Protein AF-A0A8I1U5X0-F1 (afdb_monomer_lite)

Sequence (113 aa):
MIRTLLLAGGLAAVVTSTAIAGGDLPKRADKALYCGHVYLEAARAISAGGDPAAARVIRAYGKEWLSYSYGLAVGYSRREVNALKPAYEKQAKADVAAKRYRYKDCGSKSNLN

Radius of gyration: 19.11 Å; chains: 1; bounding box: 52×51×38 Å

Secondary structure (DSSP, 8-state):
---------------------PPPPPHHHHHHHHHHHHHHHHHHHHHHTT-HHHHHHHHHHHHHHHHHHHHH-TT--HHHHHHHHHHHHHHHHHHHHTT---HHHHS-GGG--

Foldseek 3Di:
DDDDDDDDDDDDDPPPPPPPPDDPFDLLLNLLLLLLLLLLLVLVVVVVVPCNPVSVVSNVLSVVSNVVSVVRRPPDDPVSSVVCNVVSNVVSNVCNVVVNPPCCRNVDSVNSD

pLDDT: mean 76.47, std 19.6, range [37.12, 94.69]

Structure (mmCIF, N/CA/C/O backbone):
data_AF-A0A8I1U5X0-F1
#
_entry.id   AF-A0A8I1U5X0-F1
#
loop_
_atom_site.group_PDB
_atom_site.id
_atom_site.type_symbol
_atom_site.label_atom_id
_atom_site.label_alt_id
_atom_site.label_comp_id
_atom_site.label_asym_id
_atom_site.label_entity_id
_atom_site.label_seq_id
_atom_site.pdbx_PDB_ins_code
_atom_site.Cartn_x
_atom_site.Cartn_y
_atom_site.Cartn_z
_atom_site.occupancy
_atom_site.B_iso_or_equiv
_atom_site.auth_seq_id
_atom_site.auth_comp_id
_atom_site.auth_asym_id
_atom_site.auth_atom_id
_atom_site.pdbx_PDB_model_num
ATOM 1 N N . MET A 1 1 ? -36.942 -43.288 -14.142 1.00 37.28 1 MET A N 1
ATOM 2 C CA . MET A 1 1 ? -36.825 -42.867 -15.555 1.00 37.28 1 MET A CA 1
ATOM 3 C C . MET A 1 1 ? -35.777 -41.767 -15.632 1.00 37.28 1 MET A C 1
ATOM 5 O O . MET A 1 1 ? -35.977 -40.713 -15.048 1.00 37.28 1 MET A O 1
ATOM 9 N N . ILE A 1 2 ? -34.634 -42.059 -16.254 1.00 48.66 2 ILE A N 1
ATOM 10 C CA . ILE A 1 2 ? -33.505 -41.140 -16.466 1.00 48.66 2 ILE A CA 1
ATOM 11 C C . ILE A 1 2 ? -33.789 -40.329 -17.733 1.00 48.66 2 ILE A C 1
ATOM 13 O O . ILE A 1 2 ? -34.129 -40.929 -18.751 1.00 48.66 2 ILE A O 1
ATOM 17 N N . ARG A 1 3 ? -33.634 -38.998 -17.696 1.00 43.41 3 ARG A N 1
ATOM 18 C CA . ARG A 1 3 ? -33.640 -38.158 -18.904 1.00 43.41 3 ARG A CA 1
ATOM 19 C C . ARG A 1 3 ? -32.707 -36.943 -18.769 1.00 43.41 3 ARG A C 1
ATOM 21 O O . ARG A 1 3 ? -33.036 -35.962 -18.120 1.00 43.41 3 ARG A O 1
ATOM 28 N N . THR A 1 4 ? -31.567 -37.083 -19.453 1.00 43.06 4 THR A N 1
ATOM 29 C CA . THR A 1 4 ? -30.856 -36.083 -20.279 1.00 43.06 4 THR A CA 1
ATOM 30 C C . THR A 1 4 ? -30.293 -34.801 -19.649 1.00 43.06 4 THR A C 1
ATOM 32 O O . THR A 1 4 ? -30.993 -33.820 -19.427 1.00 43.06 4 THR A O 1
ATOM 35 N N . LEU A 1 5 ? -28.957 -34.805 -19.538 1.00 55.31 5 LEU A N 1
ATOM 36 C CA . LEU A 1 5 ? -28.061 -33.663 -19.751 1.00 55.31 5 LEU A CA 1
ATOM 37 C C . LEU A 1 5 ? -28.412 -32.874 -21.027 1.00 55.31 5 LEU A C 1
ATOM 39 O O . LEU A 1 5 ? -28.660 -33.502 -22.055 1.00 55.31 5 LEU A O 1
ATOM 43 N N . LEU A 1 6 ? -28.252 -31.545 -21.000 1.00 43.00 6 LEU A N 1
ATOM 44 C CA . LEU A 1 6 ? -27.351 -30.832 -21.921 1.00 43.00 6 LEU A CA 1
ATOM 45 C C . LEU A 1 6 ? -27.193 -29.350 -21.559 1.00 43.00 6 LEU A C 1
ATOM 47 O O . LEU A 1 6 ? -28.134 -28.653 -21.196 1.00 43.00 6 LEU A O 1
ATOM 51 N N . LEU A 1 7 ? -25.937 -28.927 -21.666 1.00 46.78 7 LEU A N 1
ATOM 52 C CA . LEU A 1 7 ? -25.404 -27.592 -21.473 1.00 46.78 7 LEU A CA 1
ATOM 53 C C . LEU A 1 7 ? -26.039 -26.570 -22.429 1.00 46.78 7 LEU A C 1
ATOM 55 O O . LEU A 1 7 ? -26.071 -26.784 -23.637 1.00 46.78 7 LEU A O 1
ATOM 59 N N . ALA A 1 8 ? -26.366 -25.398 -21.895 1.00 49.53 8 ALA A N 1
ATOM 60 C CA . ALA A 1 8 ? -26.322 -24.127 -22.611 1.00 49.53 8 ALA A CA 1
ATOM 61 C C . ALA A 1 8 ? -25.773 -23.110 -21.594 1.00 49.53 8 ALA A C 1
ATOM 63 O O . ALA A 1 8 ? -26.372 -22.884 -20.552 1.00 49.53 8 ALA A O 1
ATOM 64 N N . GLY A 1 9 ? -24.552 -22.598 -21.724 1.00 46.06 9 GLY A N 1
ATOM 65 C CA . GLY A 1 9 ? -24.054 -21.957 -22.937 1.00 46.06 9 GLY A CA 1
ATOM 66 C C . GLY A 1 9 ? -24.405 -20.471 -22.884 1.00 46.06 9 GLY A C 1
ATOM 67 O O . GLY A 1 9 ? -25.119 -19.977 -23.742 1.00 46.06 9 GLY A O 1
ATOM 68 N N . GLY A 1 10 ? -23.950 -19.785 -21.832 1.00 37.66 10 GLY A N 1
ATOM 69 C CA . GLY A 1 10 ? -24.132 -18.348 -21.620 1.00 37.66 10 GLY A CA 1
ATOM 70 C C . GLY A 1 10 ? -22.817 -17.693 -21.209 1.00 37.66 10 GLY A C 1
ATOM 71 O O . GLY A 1 10 ? -22.736 -17.053 -20.168 1.00 37.66 10 GLY A O 1
ATOM 72 N N . LEU A 1 11 ? -21.759 -17.929 -21.991 1.00 49.44 11 LEU A N 1
ATOM 73 C CA . LEU A 1 11 ? -20.503 -17.185 -21.910 1.00 49.44 11 LEU A CA 1
ATOM 74 C C . LEU A 1 11 ? -20.695 -15.848 -22.646 1.00 49.44 11 LEU A C 1
ATOM 76 O O . LEU A 1 11 ? -20.562 -15.778 -23.863 1.00 49.44 11 LEU A O 1
ATOM 80 N N . ALA A 1 12 ? -21.031 -14.792 -21.912 1.00 40.22 12 ALA A N 1
ATOM 81 C CA . ALA A 1 12 ? -20.973 -13.403 -22.368 1.00 40.22 12 ALA A CA 1
ATOM 82 C C . ALA A 1 12 ? -20.946 -12.519 -21.109 1.00 40.22 12 ALA A C 1
ATOM 84 O O . ALA A 1 12 ? -21.822 -12.637 -20.267 1.00 40.22 12 ALA A O 1
ATOM 85 N N . ALA A 1 13 ? -19.985 -11.652 -20.831 1.00 38.53 13 ALA A N 1
ATOM 86 C CA . ALA A 1 13 ? -18.858 -11.160 -21.587 1.00 38.53 13 ALA A CA 1
ATOM 87 C C . ALA A 1 13 ? -17.711 -10.967 -20.588 1.00 38.53 13 ALA A C 1
ATOM 89 O O . ALA A 1 13 ? -17.842 -10.223 -19.613 1.00 38.53 13 ALA A O 1
ATOM 90 N N . VAL A 1 14 ? -16.581 -11.639 -20.812 1.00 41.94 14 VAL A N 1
ATOM 91 C CA . VAL A 1 14 ? -15.337 -11.230 -20.161 1.00 41.94 14 VAL A CA 1
ATOM 92 C C . VAL A 1 14 ? -14.963 -9.930 -20.847 1.00 41.94 14 VAL A C 1
ATOM 94 O O . VAL A 1 14 ? -14.505 -9.937 -21.987 1.00 41.94 14 VAL A O 1
ATOM 97 N N . VAL A 1 15 ? -15.258 -8.817 -20.173 1.00 44.03 15 VAL A N 1
ATOM 98 C CA . VAL A 1 15 ? -14.726 -7.500 -20.509 1.00 44.03 15 VAL A CA 1
ATOM 99 C C . VAL A 1 15 ? -13.256 -7.712 -20.813 1.00 44.03 15 VAL A C 1
ATOM 101 O O . VAL A 1 15 ? -12.516 -8.207 -19.965 1.00 44.03 15 VAL A O 1
ATOM 104 N N . THR A 1 16 ? -12.894 -7.427 -22.058 1.00 37.12 16 THR A N 1
ATOM 105 C CA . THR A 1 16 ? -11.543 -7.441 -22.595 1.00 37.12 16 THR A CA 1
ATOM 106 C C . THR A 1 16 ? -10.619 -6.756 -21.602 1.00 37.12 16 THR A C 1
ATOM 108 O O . THR A 1 16 ? -10.522 -5.529 -21.573 1.0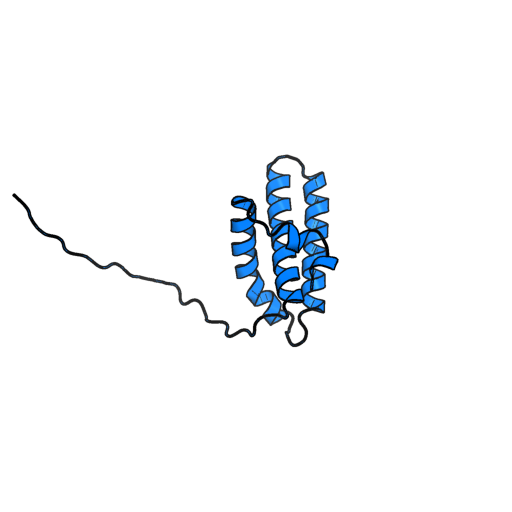0 37.12 16 THR A O 1
ATOM 111 N N . SER A 1 17 ? -9.976 -7.556 -20.752 1.00 37.75 17 SER A N 1
ATOM 112 C CA . SER A 1 17 ? -8.848 -7.133 -19.944 1.00 37.75 17 SER A CA 1
ATOM 113 C C . SER A 1 17 ? -7.801 -6.722 -20.953 1.00 37.75 17 SER A C 1
ATOM 115 O O . SER A 1 17 ? -7.180 -7.577 -21.581 1.00 37.75 17 SER A O 1
ATOM 117 N N . THR A 1 18 ? -7.680 -5.418 -21.184 1.00 41.16 18 THR A N 1
ATOM 118 C CA . THR A 1 18 ? -6.562 -4.837 -21.909 1.00 41.16 18 THR A CA 1
ATOM 119 C C . THR A 1 18 ? -5.311 -5.453 -21.314 1.00 41.16 18 THR A C 1
ATOM 121 O O . THR A 1 18 ? -4.968 -5.170 -20.164 1.00 41.16 18 THR A O 1
ATOM 124 N N . ALA A 1 19 ? -4.701 -6.366 -22.067 1.00 39.94 19 ALA A N 1
ATOM 125 C CA . ALA A 1 19 ? -3.397 -6.900 -21.771 1.00 39.94 19 ALA A CA 1
ATOM 126 C C . ALA A 1 19 ? -2.450 -5.709 -21.865 1.00 39.94 19 ALA A C 1
ATOM 128 O O . ALA A 1 19 ? -1.964 -5.351 -22.936 1.00 39.94 19 AL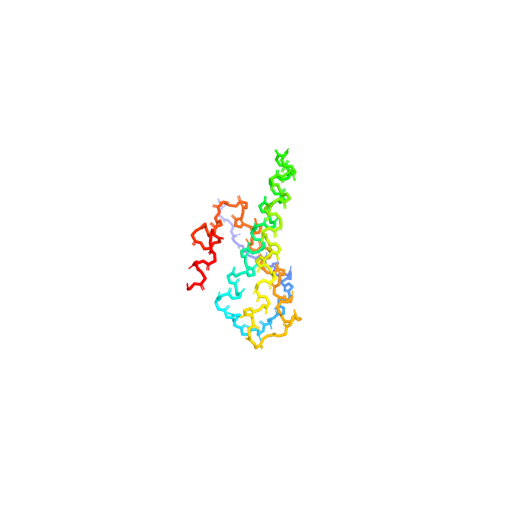A A O 1
ATOM 129 N N . ILE A 1 20 ? -2.260 -5.031 -20.736 1.00 46.19 20 ILE A N 1
ATOM 130 C CA . ILE A 1 20 ? -1.098 -4.190 -20.551 1.00 46.19 20 ILE A CA 1
ATOM 131 C C . ILE A 1 20 ? 0.037 -5.202 -20.505 1.00 46.19 20 ILE A C 1
ATOM 133 O O . ILE A 1 20 ? 0.284 -5.831 -19.479 1.00 46.19 20 ILE A O 1
ATOM 137 N N . ALA A 1 21 ? 0.673 -5.404 -21.656 1.00 41.78 21 ALA A N 1
ATOM 138 C CA . ALA A 1 21 ? 2.026 -5.920 -21.744 1.00 41.78 21 ALA A CA 1
ATOM 139 C C . ALA A 1 21 ? 2.945 -4.880 -21.081 1.00 41.78 21 ALA A C 1
ATOM 141 O O . ALA A 1 21 ? 3.645 -4.121 -21.742 1.00 41.78 21 ALA A O 1
ATOM 142 N N . GLY A 1 22 ? 2.825 -4.744 -19.764 1.00 44.47 22 GLY A N 1
ATOM 143 C CA . GLY A 1 22 ? 3.719 -3.965 -18.934 1.00 44.47 22 GLY A CA 1
ATOM 144 C C . GLY A 1 22 ? 4.783 -4.933 -18.481 1.00 44.47 22 GLY A C 1
ATOM 145 O O . GLY A 1 22 ? 4.444 -5.971 -17.915 1.00 44.47 22 GLY A O 1
ATOM 146 N N . GLY A 1 23 ? 6.048 -4.628 -18.765 1.00 54.94 23 GLY A N 1
ATOM 147 C CA . GLY A 1 23 ? 7.136 -5.335 -18.109 1.00 54.94 23 GLY A CA 1
ATOM 148 C C . GLY A 1 23 ? 6.868 -5.382 -16.606 1.00 54.94 23 GLY A C 1
ATOM 149 O O . GLY A 1 23 ? 6.277 -4.455 -16.037 1.00 54.94 23 GLY A O 1
ATOM 150 N N . ASP A 1 24 ? 7.256 -6.482 -15.971 1.00 69.88 24 ASP A N 1
ATOM 151 C CA . ASP A 1 24 ? 7.158 -6.569 -14.525 1.00 69.88 24 ASP A CA 1
ATOM 152 C C . ASP A 1 24 ? 7.911 -5.376 -13.926 1.00 69.88 24 ASP A C 1
ATOM 154 O O . ASP A 1 24 ? 9.064 -5.086 -14.284 1.00 69.88 24 ASP A O 1
ATOM 158 N N . LEU A 1 25 ? 7.240 -4.645 -13.033 1.00 77.00 25 LEU A N 1
ATOM 159 C CA . LEU A 1 25 ? 7.910 -3.621 -12.245 1.00 77.00 25 LEU A CA 1
ATOM 160 C C . LEU A 1 25 ? 9.143 -4.251 -11.580 1.00 77.00 25 LEU A C 1
ATOM 162 O O . LEU A 1 25 ? 9.107 -5.426 -11.195 1.00 77.00 25 LEU A O 1
ATOM 166 N N . PRO A 1 26 ? 10.229 -3.485 -11.367 1.00 85.81 26 PRO A N 1
ATOM 167 C CA . PRO A 1 26 ? 11.338 -3.965 -10.560 1.00 85.81 26 PRO A CA 1
ATOM 168 C C . PRO A 1 26 ? 10.796 -4.525 -9.242 1.00 85.81 26 PRO A C 1
ATOM 170 O O . PRO A 1 26 ? 9.949 -3.886 -8.618 1.00 85.81 26 PRO A O 1
ATOM 173 N N . LYS A 1 27 ? 11.279 -5.694 -8.797 1.00 83.62 27 LYS A N 1
ATOM 174 C CA . LYS A 1 27 ? 10.722 -6.422 -7.633 1.00 83.62 27 LYS A CA 1
ATOM 175 C C . LYS A 1 27 ? 10.482 -5.532 -6.411 1.00 83.62 27 LYS A C 1
ATOM 177 O O . LYS A 1 27 ? 9.490 -5.677 -5.704 1.00 83.62 27 LYS A O 1
ATOM 182 N N . ARG A 1 28 ? 11.384 -4.576 -6.174 1.00 84.25 28 ARG A N 1
ATOM 183 C CA . ARG A 1 28 ? 11.256 -3.610 -5.078 1.00 84.25 28 ARG A CA 1
ATOM 184 C C . ARG A 1 28 ? 10.081 -2.649 -5.272 1.00 84.25 28 ARG A C 1
ATOM 186 O O . ARG A 1 28 ? 9.387 -2.341 -4.309 1.00 84.25 28 ARG A O 1
ATOM 193 N N . ALA A 1 29 ? 9.884 -2.156 -6.494 1.00 87.44 29 ALA A N 1
ATOM 194 C CA . ALA A 1 29 ? 8.810 -1.237 -6.853 1.00 87.44 29 ALA A CA 1
ATOM 195 C C . ALA A 1 29 ? 7.443 -1.926 -6.807 1.00 87.44 29 ALA A C 1
ATOM 197 O O . ALA A 1 29 ? 6.520 -1.369 -6.220 1.00 87.44 29 ALA A O 1
ATOM 198 N N . ASP A 1 30 ? 7.346 -3.146 -7.347 1.00 87.38 30 ASP A N 1
ATOM 199 C CA . ASP A 1 30 ? 6.174 -4.028 -7.236 1.00 87.38 30 ASP A CA 1
ATOM 200 C C . ASP A 1 30 ? 5.767 -4.214 -5.769 1.00 87.38 30 ASP A C 1
ATOM 202 O O . ASP A 1 30 ? 4.651 -3.886 -5.359 1.00 87.38 30 ASP A O 1
ATOM 206 N N . LYS A 1 31 ? 6.731 -4.632 -4.943 1.00 86.38 31 LYS A N 1
ATOM 207 C CA . LYS A 1 31 ? 6.526 -4.846 -3.513 1.00 86.38 31 LYS A CA 1
ATOM 208 C C . LYS A 1 31 ? 6.083 -3.577 -2.798 1.00 86.38 31 LYS A C 1
ATOM 210 O O . LYS A 1 31 ? 5.146 -3.617 -2.003 1.00 86.38 31 LYS A O 1
ATOM 215 N N . ALA A 1 32 ? 6.737 -2.451 -3.075 1.00 88.75 32 ALA A N 1
ATOM 216 C CA . ALA A 1 32 ? 6.390 -1.183 -2.452 1.00 88.75 32 ALA A CA 1
ATOM 217 C C . ALA A 1 32 ? 4.987 -0.705 -2.852 1.00 88.75 32 ALA A C 1
ATOM 219 O O . ALA A 1 32 ? 4.239 -0.220 -1.999 1.00 88.75 32 ALA A O 1
ATOM 220 N N . LEU A 1 33 ? 4.609 -0.895 -4.119 1.00 90.19 33 LEU A N 1
ATOM 221 C CA . LEU A 1 33 ? 3.290 -0.550 -4.636 1.00 90.19 33 LEU A CA 1
ATOM 222 C C . LEU A 1 33 ? 2.204 -1.408 -3.970 1.00 90.19 33 LEU A C 1
ATOM 224 O O . LEU A 1 33 ? 1.237 -0.863 -3.434 1.00 90.19 33 LEU A O 1
ATOM 228 N N . TYR A 1 34 ? 2.407 -2.727 -3.900 1.00 90.31 34 TYR A N 1
ATOM 229 C CA . TYR A 1 34 ? 1.520 -3.650 -3.186 1.00 90.31 34 TYR A CA 1
ATOM 230 C C . TYR A 1 34 ? 1.373 -3.283 -1.704 1.00 90.31 34 TYR A C 1
ATOM 232 O O . TYR A 1 34 ? 0.256 -3.096 -1.217 1.00 90.31 34 TYR A O 1
ATOM 240 N N . CYS A 1 35 ? 2.488 -3.129 -0.984 1.00 89.12 35 CYS A N 1
ATOM 241 C CA . CYS A 1 35 ? 2.464 -2.834 0.446 1.00 89.12 35 CYS A CA 1
ATOM 242 C C . CYS A 1 35 ? 1.790 -1.493 0.746 1.00 89.12 35 CYS A C 1
ATOM 244 O O . CYS A 1 35 ? 1.026 -1.395 1.707 1.00 89.12 35 CYS A O 1
ATOM 246 N N . GLY A 1 36 ? 1.994 -0.482 -0.104 1.00 92.00 36 GLY A N 1
ATOM 247 C CA . GLY A 1 36 ? 1.281 0.788 -0.008 1.00 92.00 36 GLY A CA 1
ATOM 248 C C . GLY A 1 36 ? -0.236 0.600 -0.015 1.00 92.00 36 GLY A C 1
ATOM 249 O O . GLY A 1 36 ? -0.925 1.119 0.864 1.00 92.00 36 GLY A O 1
ATOM 250 N N . HIS A 1 37 ? -0.761 -0.204 -0.942 1.00 93.81 37 HIS A N 1
ATOM 251 C CA . HIS A 1 37 ? -2.195 -0.487 -1.023 1.00 93.81 37 HIS A CA 1
ATOM 252 C C . HIS A 1 37 ? -2.710 -1.366 0.126 1.00 93.81 37 HIS A C 1
ATOM 254 O O . HIS A 1 37 ? -3.788 -1.086 0.650 1.00 93.81 37 HIS A O 1
ATOM 260 N N . VAL A 1 38 ? -1.932 -2.344 0.603 1.00 91.69 38 VAL A N 1
ATOM 261 C CA . VAL A 1 38 ? -2.273 -3.132 1.806 1.00 91.69 38 VAL A CA 1
ATOM 262 C C . VAL A 1 38 ? -2.453 -2.225 3.021 1.00 91.69 38 VAL A C 1
ATOM 264 O O . VAL A 1 38 ? -3.450 -2.346 3.729 1.00 91.69 38 VAL A O 1
ATOM 267 N N . TYR A 1 39 ? -1.540 -1.277 3.248 1.00 91.88 39 TYR A N 1
ATOM 268 C CA . TYR A 1 39 ? -1.660 -0.331 4.359 1.00 91.88 39 TYR A CA 1
ATOM 269 C C . TYR A 1 39 ? -2.869 0.596 4.215 1.00 91.88 39 TYR A C 1
ATOM 271 O O . TYR A 1 39 ? -3.545 0.883 5.202 1.00 91.88 39 TYR A O 1
ATOM 279 N N . LEU A 1 40 ? -3.190 1.046 3.000 1.00 94.69 40 LEU A N 1
ATOM 280 C CA . LEU A 1 40 ? -4.384 1.861 2.774 1.00 94.69 40 LEU A CA 1
ATOM 281 C C . LEU A 1 40 ? -5.679 1.086 3.057 1.00 94.69 40 LEU A C 1
ATOM 283 O O . LEU A 1 40 ? -6.581 1.641 3.687 1.00 94.69 40 LEU A O 1
ATOM 287 N N . GLU A 1 41 ? -5.764 -0.180 2.652 1.00 93.94 41 GLU A N 1
ATOM 288 C CA . GLU A 1 41 ? -6.918 -1.040 2.942 1.00 93.94 41 GLU A CA 1
ATOM 289 C C . GLU A 1 41 ? -7.002 -1.417 4.425 1.00 93.94 41 GLU A C 1
ATOM 291 O O . GLU A 1 41 ? -8.076 -1.342 5.022 1.00 93.94 41 GLU A O 1
ATOM 296 N N . ALA A 1 42 ? -5.872 -1.713 5.071 1.00 90.31 42 ALA A N 1
ATOM 297 C CA . ALA A 1 42 ? -5.820 -1.927 6.514 1.00 90.31 42 ALA A CA 1
ATOM 298 C C . ALA A 1 42 ? -6.301 -0.682 7.278 1.00 90.31 42 ALA A C 1
ATOM 300 O O . ALA A 1 42 ? -7.118 -0.791 8.188 1.00 90.31 42 ALA A O 1
ATOM 301 N N . ALA A 1 43 ? -5.880 0.517 6.864 1.00 93.06 43 ALA A N 1
ATOM 302 C CA . ALA A 1 43 ? -6.364 1.766 7.448 1.00 93.06 43 ALA A CA 1
ATOM 303 C C . ALA A 1 43 ? -7.879 1.958 7.263 1.00 93.06 43 ALA A C 1
ATOM 305 O O . ALA A 1 43 ? -8.536 2.492 8.157 1.00 93.06 43 ALA A O 1
ATOM 306 N N . ARG A 1 44 ? -8.456 1.535 6.127 1.00 93.56 44 ARG A N 1
ATOM 307 C CA . ARG A 1 44 ? -9.916 1.550 5.917 1.00 93.56 44 ARG A CA 1
ATOM 308 C C . ARG A 1 44 ? -10.619 0.609 6.898 1.00 93.56 44 ARG A C 1
ATOM 310 O O . ARG A 1 44 ? -11.573 1.035 7.542 1.00 93.56 44 ARG A O 1
ATOM 317 N N . ALA A 1 45 ? -10.112 -0.612 7.066 1.00 91.38 45 ALA A N 1
ATOM 318 C CA . ALA A 1 45 ? -10.660 -1.588 8.007 1.00 91.38 45 ALA A CA 1
ATOM 319 C C . ALA A 1 45 ? -10.574 -1.111 9.470 1.00 91.38 45 ALA A C 1
ATOM 321 O O . ALA A 1 45 ? -11.565 -1.173 10.191 1.00 91.38 45 ALA A O 1
ATOM 322 N N . ILE A 1 46 ? -9.428 -0.563 9.890 1.00 89.31 46 ILE A N 1
ATOM 323 C CA . ILE A 1 46 ? -9.223 -0.012 11.242 1.00 89.31 46 ILE A CA 1
ATOM 324 C C . ILE A 1 46 ? -10.170 1.167 11.502 1.00 89.31 46 ILE A C 1
ATOM 326 O O . ILE A 1 46 ? -10.802 1.240 12.554 1.00 89.31 46 ILE A O 1
ATOM 330 N N . SER A 1 47 ? -10.319 2.068 10.525 1.00 93.25 47 SER A N 1
ATOM 331 C CA . SER A 1 47 ? -11.233 3.206 10.648 1.00 93.25 47 SER A CA 1
ATOM 332 C C . SER A 1 47 ? -12.688 2.758 10.788 1.00 93.25 47 SER A C 1
ATOM 334 O O . SER A 1 47 ? -13.423 3.358 11.564 1.00 93.25 47 SER A O 1
ATOM 336 N N . ALA A 1 48 ? -13.105 1.725 10.048 1.00 92.00 48 ALA A N 1
ATOM 337 C CA . ALA A 1 48 ? -14.445 1.150 10.159 1.00 92.00 48 ALA A CA 1
ATOM 338 C C . ALA A 1 48 ? -14.659 0.418 11.497 1.00 92.00 48 ALA A C 1
ATOM 340 O O . ALA A 1 48 ? -15.779 0.368 11.992 1.00 92.00 48 ALA A O 1
ATOM 341 N N . GLY A 1 49 ? -13.584 -0.105 12.096 1.00 90.12 49 GLY A N 1
ATOM 342 C CA . GLY A 1 49 ? -13.581 -0.730 13.420 1.00 90.12 49 GLY A CA 1
ATOM 343 C C . GLY A 1 49 ? -13.597 0.247 14.602 1.00 90.12 49 GLY A C 1
ATOM 344 O O . GLY A 1 49 ? -13.586 -0.208 15.740 1.00 90.12 49 GLY A O 1
ATOM 345 N N . GLY A 1 50 ? -13.625 1.563 14.356 1.00 93.75 50 GLY A N 1
ATOM 346 C CA . GLY A 1 50 ? -13.790 2.577 15.403 1.00 93.75 50 GLY A CA 1
ATOM 347 C C . GLY A 1 50 ? -12.507 3.253 15.894 1.00 93.75 50 GLY A C 1
ATOM 348 O O . GLY A 1 50 ? -12.585 4.043 16.830 1.00 93.75 50 GLY A O 1
ATOM 349 N N . ASP A 1 51 ? -11.350 3.023 15.259 1.00 93.31 51 ASP A N 1
ATOM 350 C CA . ASP A 1 51 ? -10.093 3.710 15.605 1.00 93.31 51 ASP A CA 1
ATOM 351 C C . ASP A 1 51 ? -9.566 4.594 14.452 1.00 93.31 51 ASP A C 1
ATOM 353 O O . ASP A 1 51 ? -8.641 4.235 13.710 1.00 93.31 51 ASP A O 1
ATOM 357 N N . PRO A 1 52 ? -10.136 5.797 14.257 1.00 92.00 52 PRO A N 1
ATOM 358 C CA . PRO A 1 52 ? -9.686 6.707 13.210 1.00 92.00 52 PRO A CA 1
ATOM 359 C C . PRO A 1 52 ? -8.278 7.270 13.465 1.00 92.00 52 PRO A C 1
ATOM 361 O O . PRO A 1 52 ? -7.633 7.735 12.520 1.00 92.00 52 PRO A O 1
ATOM 36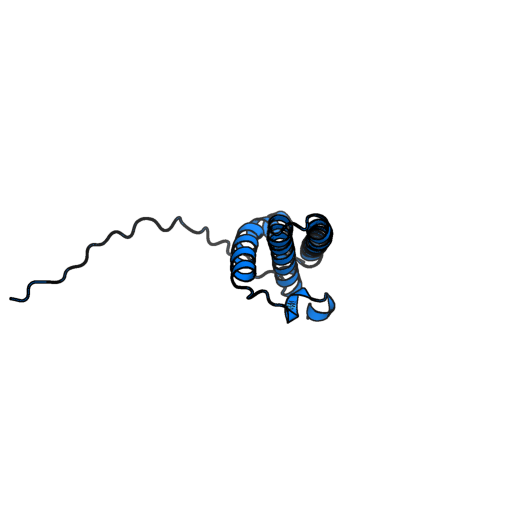4 N N . ALA A 1 53 ? -7.782 7.260 14.708 1.00 92.81 53 ALA A N 1
ATOM 365 C CA . ALA A 1 53 ? -6.453 7.764 15.035 1.00 92.81 53 ALA A CA 1
ATOM 366 C C . ALA A 1 53 ? -5.369 6.796 14.548 1.00 92.81 53 ALA A C 1
ATOM 368 O O . ALA A 1 53 ? -4.488 7.214 13.790 1.00 92.81 53 ALA A O 1
ATOM 369 N N . ALA A 1 54 ? -5.491 5.507 14.871 1.00 88.12 54 ALA A N 1
ATOM 370 C CA . ALA A 1 54 ? -4.609 4.475 14.337 1.00 88.12 54 ALA A CA 1
ATOM 371 C C . ALA A 1 54 ? -4.709 4.397 12.807 1.00 88.12 54 ALA A C 1
ATOM 373 O O . ALA A 1 54 ? -3.688 4.351 12.116 1.00 88.12 54 ALA A O 1
ATOM 374 N N . ALA A 1 55 ? -5.919 4.494 12.245 1.00 92.19 55 ALA A N 1
ATOM 375 C CA . ALA A 1 55 ? -6.112 4.504 10.796 1.00 92.19 55 ALA A CA 1
ATOM 376 C C . ALA A 1 55 ? -5.338 5.633 10.090 1.00 92.19 55 ALA A C 1
ATOM 378 O O . ALA A 1 55 ? -4.816 5.423 8.993 1.00 92.19 55 ALA A O 1
ATOM 379 N N . ARG A 1 56 ? -5.227 6.827 10.694 1.00 94.44 56 ARG A N 1
ATOM 380 C CA . ARG A 1 56 ? -4.432 7.935 10.132 1.00 94.44 56 ARG A CA 1
ATOM 381 C C . ARG A 1 56 ? -2.945 7.596 10.058 1.00 94.44 56 ARG A C 1
ATOM 383 O O . ARG A 1 56 ? -2.337 7.848 9.018 1.00 94.44 56 ARG A O 1
ATOM 390 N N . VAL A 1 57 ? -2.388 7.005 11.116 1.00 92.31 57 VAL A N 1
ATOM 391 C CA . VAL A 1 57 ? -0.972 6.600 11.173 1.00 92.31 57 VAL A CA 1
ATOM 392 C C . VAL A 1 57 ? -0.676 5.556 10.098 1.00 92.31 57 VAL A C 1
ATOM 394 O O . VAL A 1 57 ? 0.226 5.736 9.281 1.00 92.31 57 VAL A O 1
ATOM 397 N N . ILE A 1 58 ? -1.503 4.511 10.018 1.00 91.38 58 ILE A N 1
ATOM 398 C CA . ILE A 1 58 ? -1.341 3.444 9.024 1.00 91.38 58 ILE A CA 1
ATOM 399 C C . ILE A 1 58 ? -1.504 3.979 7.594 1.00 91.38 58 ILE A C 1
ATOM 401 O O . ILE A 1 58 ? -0.739 3.623 6.696 1.00 91.38 58 ILE A O 1
ATOM 405 N N . ARG A 1 59 ? -2.448 4.899 7.368 1.00 94.12 59 ARG A N 1
ATOM 406 C CA . ARG A 1 59 ? -2.638 5.547 6.062 1.00 94.12 59 ARG A CA 1
ATOM 407 C C . ARG A 1 59 ? -1.424 6.375 5.645 1.00 94.12 59 ARG A C 1
ATOM 409 O O . ARG A 1 59 ? -1.080 6.371 4.464 1.00 94.12 59 ARG A O 1
ATOM 416 N N . ALA A 1 60 ? -0.806 7.103 6.574 1.00 93.25 60 ALA A N 1
ATOM 417 C CA . ALA A 1 60 ? 0.410 7.864 6.297 1.00 93.25 60 ALA A CA 1
ATOM 418 C C . ALA A 1 60 ? 1.549 6.930 5.865 1.00 93.25 60 ALA A C 1
ATOM 420 O O . ALA A 1 60 ? 2.180 7.179 4.839 1.00 93.25 60 ALA A O 1
ATOM 421 N N . TYR A 1 61 ? 1.713 5.805 6.563 1.00 89.19 61 TYR A N 1
ATOM 422 C CA . TYR A 1 61 ? 2.699 4.789 6.206 1.00 89.19 61 TYR A CA 1
ATOM 423 C C . TYR A 1 61 ? 2.449 4.207 4.806 1.00 89.19 61 TYR A C 1
ATOM 425 O O . TYR A 1 61 ? 3.354 4.163 3.977 1.00 89.19 61 TYR A O 1
ATOM 433 N N . GLY A 1 62 ? 1.199 3.867 4.473 1.00 91.50 62 GLY A N 1
ATOM 434 C CA . GLY A 1 62 ? 0.840 3.407 3.126 1.00 91.50 62 GLY A CA 1
ATOM 435 C C . GLY A 1 62 ? 1.171 4.418 2.021 1.00 91.50 62 GLY A C 1
ATOM 436 O O . GLY A 1 62 ? 1.682 4.041 0.968 1.00 91.50 62 GLY A O 1
ATOM 437 N N . LYS A 1 63 ? 0.953 5.718 2.264 1.00 93.56 63 LYS A N 1
ATOM 438 C CA . LYS A 1 63 ? 1.335 6.781 1.316 1.00 93.56 63 LYS A CA 1
ATOM 439 C C . LYS A 1 63 ? 2.849 6.879 1.123 1.00 93.56 63 LYS A C 1
ATOM 441 O O . LYS A 1 63 ? 3.289 7.143 0.006 1.00 93.56 63 LYS A O 1
ATOM 446 N N . GLU A 1 64 ? 3.633 6.667 2.175 1.00 90.75 64 GLU A N 1
ATOM 447 C CA . GLU A 1 64 ? 5.095 6.659 2.088 1.00 90.75 64 GLU A CA 1
ATOM 448 C C . GLU A 1 64 ? 5.592 5.513 1.196 1.00 90.75 64 GLU A C 1
ATOM 450 O O . GLU A 1 64 ? 6.404 5.738 0.299 1.00 90.75 64 GLU A O 1
ATOM 455 N N . TRP A 1 65 ? 5.035 4.312 1.363 1.00 89.50 65 TRP A N 1
ATOM 456 C CA . TRP A 1 65 ? 5.327 3.158 0.508 1.00 89.50 65 TRP A CA 1
ATOM 457 C C . TRP A 1 65 ? 4.978 3.405 -0.965 1.00 89.50 65 TRP A C 1
ATOM 459 O O . TRP A 1 65 ? 5.792 3.115 -1.840 1.00 89.50 65 TRP A O 1
ATOM 469 N N . LEU A 1 66 ? 3.820 4.016 -1.243 1.00 91.19 66 LEU A N 1
ATOM 470 C CA . LEU A 1 66 ? 3.450 4.422 -2.605 1.00 91.19 66 LEU A CA 1
ATOM 471 C C . LEU A 1 66 ? 4.392 5.486 -3.174 1.00 91.19 66 LEU A C 1
ATOM 473 O O . LEU A 1 66 ? 4.667 5.492 -4.366 1.00 91.19 66 LEU A O 1
ATOM 477 N N . SER A 1 67 ? 4.871 6.417 -2.349 1.00 90.69 67 SER A N 1
ATOM 478 C CA . SER A 1 67 ? 5.866 7.397 -2.791 1.00 90.69 67 SER A CA 1
ATOM 479 C C . SER A 1 67 ? 7.170 6.696 -3.183 1.00 90.69 67 SER A C 1
ATOM 481 O O . SER A 1 67 ? 7.732 6.942 -4.251 1.00 90.69 67 SER A O 1
ATOM 483 N N . TYR A 1 68 ? 7.603 5.754 -2.347 1.00 86.94 68 TYR A N 1
ATOM 484 C CA . TYR A 1 68 ? 8.823 4.988 -2.541 1.00 86.94 68 TYR A CA 1
ATOM 485 C C . TYR A 1 68 ? 8.769 4.082 -3.780 1.00 86.94 68 TYR A C 1
ATOM 487 O O . TYR A 1 68 ? 9.768 3.959 -4.488 1.00 86.94 68 TYR A O 1
ATOM 495 N N . SER A 1 69 ? 7.602 3.520 -4.114 1.00 88.38 69 SER A N 1
ATOM 496 C CA . SER A 1 69 ? 7.447 2.692 -5.316 1.00 88.38 69 SER A CA 1
ATOM 497 C C . SER A 1 69 ? 7.763 3.453 -6.606 1.00 88.38 69 SER A C 1
ATOM 499 O O . SER A 1 69 ? 8.357 2.868 -7.504 1.00 88.38 69 SER A O 1
ATOM 501 N N . TYR A 1 70 ? 7.443 4.753 -6.704 1.00 88.94 70 TYR A N 1
ATOM 502 C CA . TYR A 1 70 ? 7.812 5.547 -7.887 1.00 88.94 70 TYR A CA 1
ATOM 503 C C . TYR A 1 70 ? 9.324 5.740 -8.013 1.00 88.94 70 TYR A C 1
ATOM 505 O O . TYR A 1 70 ? 9.841 5.703 -9.122 1.00 88.94 70 TYR A O 1
ATOM 513 N N . GLY A 1 71 ? 10.032 5.930 -6.894 1.00 87.50 71 GLY A N 1
ATOM 514 C CA . GLY A 1 71 ? 11.493 6.060 -6.901 1.00 87.50 71 GLY A CA 1
ATOM 515 C C . GLY A 1 71 ? 12.207 4.760 -7.278 1.00 87.50 71 GLY A C 1
ATOM 516 O O . GLY A 1 71 ? 13.311 4.791 -7.811 1.00 87.50 71 GLY A O 1
ATOM 517 N N . LEU A 1 72 ? 11.568 3.615 -7.027 1.00 86.62 72 LEU A N 1
ATOM 518 C CA . LEU A 1 72 ? 12.100 2.292 -7.349 1.00 86.62 72 LEU A CA 1
ATOM 519 C C . LEU A 1 72 ? 11.716 1.781 -8.739 1.00 86.62 72 LEU A C 1
ATOM 521 O O . LEU A 1 72 ? 12.344 0.841 -9.228 1.00 86.62 72 LEU A O 1
ATOM 525 N N . ALA A 1 73 ? 10.682 2.347 -9.361 1.00 88.25 73 ALA A N 1
ATOM 526 C CA . ALA A 1 73 ? 10.183 1.946 -10.673 1.00 88.25 73 ALA A CA 1
ATOM 527 C C . ALA A 1 73 ? 11.071 2.496 -11.805 1.00 88.25 73 ALA A C 1
ATOM 529 O O . ALA A 1 73 ? 10.603 3.175 -12.716 1.00 88.25 73 ALA A O 1
ATOM 530 N N . VAL A 1 74 ? 12.378 2.232 -11.729 1.00 85.56 74 VAL A N 1
ATOM 531 C CA . VAL A 1 74 ? 13.362 2.681 -12.721 1.00 85.56 74 VAL A CA 1
ATOM 532 C C . VAL A 1 74 ? 12.989 2.118 -14.092 1.00 85.56 74 VAL A C 1
ATOM 534 O O . VAL A 1 74 ? 12.738 0.923 -14.225 1.00 85.56 74 VAL A O 1
ATOM 537 N N . GLY A 1 75 ? 12.945 2.988 -15.102 1.00 85.00 75 GLY A N 1
ATOM 538 C CA . GLY A 1 75 ? 12.537 2.624 -16.462 1.00 85.00 75 GLY A CA 1
ATOM 539 C C . GLY A 1 75 ? 11.031 2.705 -16.725 1.00 85.00 75 GLY A C 1
ATOM 540 O O . GLY A 1 75 ? 10.625 2.496 -17.861 1.00 85.00 75 GLY A O 1
ATOM 541 N N . TYR A 1 76 ? 10.217 3.060 -15.724 1.00 86.38 76 TYR A N 1
ATOM 542 C CA . TYR A 1 76 ? 8.777 3.261 -15.878 1.00 86.38 76 TYR A CA 1
ATOM 543 C C . TYR A 1 76 ? 8.403 4.723 -15.644 1.00 86.38 76 TYR A C 1
ATOM 545 O O . TYR A 1 76 ? 8.851 5.378 -14.700 1.00 86.38 76 TYR A O 1
ATOM 553 N N . SER A 1 77 ? 7.511 5.239 -16.477 1.00 89.06 77 SER A N 1
ATOM 554 C CA . SER A 1 77 ? 6.856 6.516 -16.245 1.00 89.06 77 SER A CA 1
ATOM 555 C C . SER A 1 77 ? 5.845 6.412 -15.103 1.00 89.06 77 SER A C 1
ATOM 557 O O . SER A 1 77 ? 5.234 5.374 -14.836 1.00 89.06 77 SER A O 1
ATOM 559 N N . ARG A 1 78 ? 5.559 7.549 -14.464 1.00 88.25 78 ARG A N 1
ATOM 560 C CA . ARG A 1 78 ? 4.520 7.623 -13.427 1.00 88.25 78 ARG A CA 1
ATOM 561 C C . ARG A 1 78 ? 3.142 7.192 -13.940 1.00 88.25 78 ARG A C 1
ATOM 563 O O . ARG A 1 78 ? 2.340 6.680 -13.165 1.00 88.25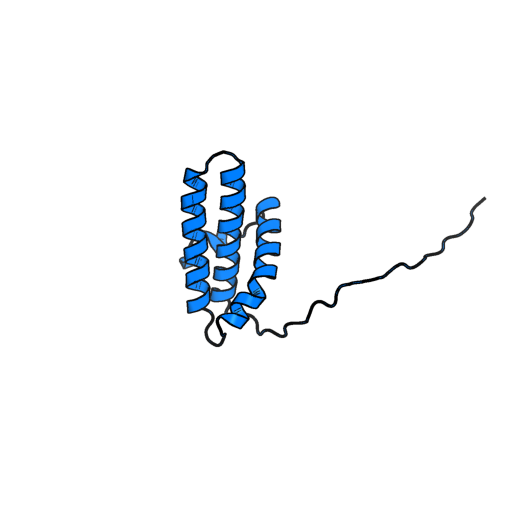 78 ARG A O 1
ATOM 570 N N . ARG A 1 79 ? 2.866 7.398 -15.233 1.00 89.88 79 ARG A N 1
ATOM 571 C CA . ARG A 1 79 ? 1.617 6.979 -15.882 1.00 89.88 79 ARG A CA 1
ATOM 572 C C . ARG A 1 79 ? 1.510 5.457 -15.947 1.00 89.88 79 ARG A C 1
ATOM 574 O O . ARG A 1 79 ? 0.453 4.937 -15.610 1.00 89.88 79 ARG A O 1
ATOM 581 N N . GLU A 1 80 ? 2.586 4.767 -16.314 1.00 89.06 80 GLU A N 1
ATOM 582 C CA . GLU A 1 80 ? 2.631 3.298 -16.353 1.00 89.06 80 GLU A CA 1
ATOM 583 C C . GLU A 1 80 ? 2.457 2.707 -14.955 1.00 89.06 80 GLU A C 1
ATOM 585 O O . GLU A 1 80 ? 1.584 1.869 -14.752 1.00 89.06 80 GLU A O 1
ATOM 590 N N . VAL A 1 81 ? 3.172 3.234 -13.956 1.00 88.31 81 VAL A N 1
ATOM 591 C CA . VAL A 1 81 ? 2.997 2.810 -12.554 1.00 88.31 81 VAL A CA 1
ATOM 592 C C . VAL A 1 81 ? 1.556 3.048 -12.078 1.00 88.31 81 VAL A C 1
ATOM 594 O O . VAL A 1 81 ? 0.962 2.200 -11.415 1.00 88.31 81 VAL A O 1
ATOM 597 N N . ASN A 1 82 ? 0.954 4.188 -12.433 1.00 89.88 82 ASN A N 1
ATOM 598 C CA . ASN A 1 82 ? -0.432 4.498 -12.075 1.00 89.88 82 ASN A CA 1
ATOM 599 C C . ASN A 1 82 ? -1.452 3.568 -12.744 1.00 89.88 82 ASN A C 1
ATOM 601 O O . ASN A 1 82 ? -2.481 3.289 -12.131 1.00 89.88 82 ASN A O 1
ATOM 605 N N . ALA A 1 83 ? -1.184 3.094 -13.963 1.00 90.19 83 ALA A N 1
ATOM 606 C CA . ALA A 1 83 ? -2.066 2.171 -14.673 1.00 90.19 83 ALA A CA 1
ATOM 607 C C . ALA A 1 83 ? -2.169 0.807 -13.973 1.00 90.19 83 ALA A C 1
ATOM 609 O O . ALA A 1 83 ? -3.188 0.132 -14.094 1.00 90.19 83 ALA A O 1
ATOM 610 N N . LEU A 1 84 ? -1.150 0.428 -13.196 1.00 88.62 84 LEU A N 1
ATOM 611 C CA . LEU A 1 84 ? -1.117 -0.833 -12.458 1.00 88.62 84 LEU A CA 1
ATOM 612 C C . LEU A 1 84 ? -1.878 -0.777 -11.124 1.00 88.62 84 LEU A C 1
ATOM 614 O O . LEU A 1 84 ? -2.327 -1.810 -10.628 1.00 88.62 84 LEU A O 1
ATOM 618 N N . LYS A 1 85 ? -2.073 0.416 -10.545 1.00 89.56 85 LYS A N 1
ATOM 619 C CA . LYS A 1 85 ? -2.709 0.595 -9.225 1.00 89.56 85 LYS A CA 1
ATOM 620 C C . LYS A 1 85 ? -4.031 -0.152 -9.035 1.00 89.56 85 LYS A C 1
ATOM 622 O O . LYS A 1 85 ? -4.171 -0.781 -7.989 1.00 89.56 85 LYS A O 1
ATOM 627 N N . PRO A 1 86 ? -4.987 -0.152 -9.988 1.00 91.38 86 PRO A N 1
ATOM 628 C CA . PRO A 1 86 ? -6.265 -0.835 -9.783 1.00 91.38 86 PRO A CA 1
ATOM 629 C C . PRO A 1 86 ? -6.109 -2.339 -9.516 1.00 91.38 86 PRO A C 1
ATOM 631 O O . PRO A 1 86 ? -6.871 -2.911 -8.735 1.00 91.38 86 PRO A O 1
ATOM 634 N N . ALA A 1 87 ? -5.106 -2.981 -10.126 1.00 89.19 87 ALA A N 1
ATOM 635 C CA . ALA A 1 87 ? -4.813 -4.390 -9.887 1.00 89.19 87 ALA A CA 1
ATOM 636 C C . ALA A 1 87 ? -4.291 -4.617 -8.459 1.00 89.19 87 ALA A C 1
ATOM 638 O O . ALA A 1 87 ? -4.815 -5.478 -7.747 1.00 89.19 87 ALA A O 1
ATOM 639 N N . TYR A 1 88 ? -3.337 -3.795 -8.006 1.00 89.44 88 TYR A N 1
ATOM 640 C CA . TYR A 1 88 ? -2.805 -3.868 -6.641 1.00 89.44 88 TYR A CA 1
ATOM 641 C C . TYR A 1 88 ? -3.848 -3.518 -5.580 1.00 89.44 88 TYR A C 1
ATOM 64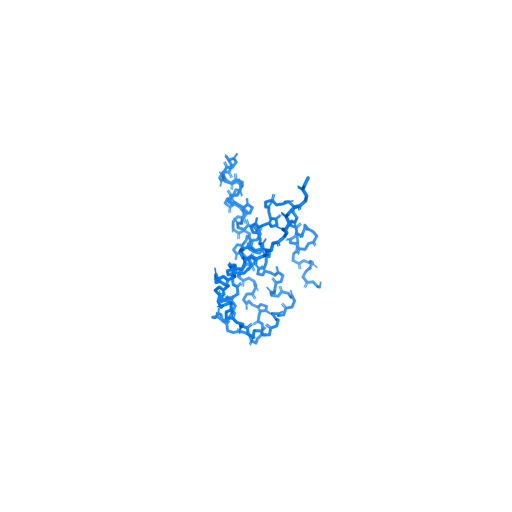3 O O . TYR A 1 88 ? -3.888 -4.171 -4.544 1.00 89.44 88 TYR A O 1
ATOM 651 N N . GLU A 1 89 ? -4.725 -2.541 -5.823 1.00 90.88 89 GLU A N 1
ATOM 652 C CA . GLU A 1 89 ? -5.839 -2.216 -4.923 1.00 90.88 89 GLU A CA 1
ATOM 653 C C . GLU A 1 89 ? -6.791 -3.401 -4.761 1.00 90.88 89 GLU A C 1
ATOM 655 O O . GLU A 1 89 ? -7.147 -3.769 -3.639 1.00 90.88 89 GLU A O 1
ATOM 660 N N . LYS A 1 90 ? -7.170 -4.037 -5.876 1.00 90.94 90 LYS A N 1
ATOM 661 C CA . LYS A 1 90 ? -8.034 -5.222 -5.864 1.00 90.94 90 LYS A CA 1
ATOM 662 C C . LYS A 1 90 ? -7.391 -6.370 -5.086 1.00 90.94 90 LYS A C 1
ATOM 664 O O . LYS A 1 90 ? -8.063 -6.987 -4.258 1.00 90.94 90 LYS A O 1
ATOM 669 N N . GLN A 1 91 ? -6.110 -6.642 -5.333 1.00 88.06 91 GLN A N 1
ATOM 670 C CA . GLN A 1 91 ? -5.366 -7.690 -4.638 1.00 88.06 91 GLN A CA 1
ATOM 671 C C . GLN A 1 91 ? -5.221 -7.383 -3.142 1.00 88.06 91 GLN A C 1
ATOM 673 O O . GLN A 1 91 ? -5.573 -8.213 -2.309 1.00 88.06 91 GLN A O 1
ATOM 678 N N . ALA A 1 92 ? -4.784 -6.173 -2.791 1.00 88.88 92 ALA A N 1
ATOM 679 C CA . ALA A 1 92 ? -4.602 -5.746 -1.408 1.00 88.88 92 ALA A CA 1
ATOM 680 C C . ALA A 1 92 ? -5.903 -5.837 -0.602 1.00 88.88 92 ALA A C 1
ATOM 682 O O . ALA A 1 92 ? -5.893 -6.314 0.531 1.00 88.88 92 ALA A O 1
ATOM 683 N N . LYS A 1 93 ? -7.037 -5.443 -1.193 1.00 90.25 93 LYS A N 1
ATOM 684 C CA . LYS A 1 93 ? -8.350 -5.566 -0.552 1.00 90.25 93 LYS A CA 1
ATOM 685 C C . LYS A 1 93 ? -8.696 -7.024 -0.244 1.00 90.25 93 LYS A C 1
ATOM 687 O O . LYS A 1 93 ? -9.148 -7.318 0.862 1.00 90.25 93 LYS A O 1
ATOM 692 N N . ALA A 1 94 ? -8.481 -7.927 -1.203 1.00 89.56 94 ALA A N 1
ATOM 693 C CA . ALA A 1 94 ? -8.725 -9.355 -1.013 1.00 89.56 94 ALA A CA 1
ATOM 694 C C . ALA A 1 94 ? -7.812 -9.946 0.075 1.00 89.56 94 ALA A C 1
ATOM 696 O O . ALA A 1 94 ? -8.289 -10.652 0.964 1.00 89.56 94 ALA A O 1
ATOM 697 N N . ASP A 1 95 ? -6.527 -9.598 0.057 1.00 88.44 95 ASP A N 1
ATOM 698 C CA . ASP A 1 95 ? -5.542 -10.094 1.017 1.00 88.44 95 ASP A CA 1
ATOM 699 C C . ASP A 1 95 ? -5.794 -9.574 2.436 1.00 88.44 95 ASP A C 1
ATOM 701 O O . ASP A 1 95 ? -5.707 -10.341 3.394 1.00 88.44 95 ASP A O 1
ATOM 705 N N . VAL A 1 96 ? -6.153 -8.296 2.598 1.00 88.00 96 VAL A N 1
ATOM 706 C CA . VAL A 1 96 ? -6.515 -7.728 3.907 1.00 88.00 96 VAL A CA 1
ATOM 707 C C . VAL A 1 96 ? -7.776 -8.396 4.452 1.00 88.00 96 VAL A C 1
ATOM 709 O O . VAL A 1 96 ? -7.779 -8.818 5.608 1.00 88.00 96 VAL A O 1
ATOM 712 N N . ALA A 1 9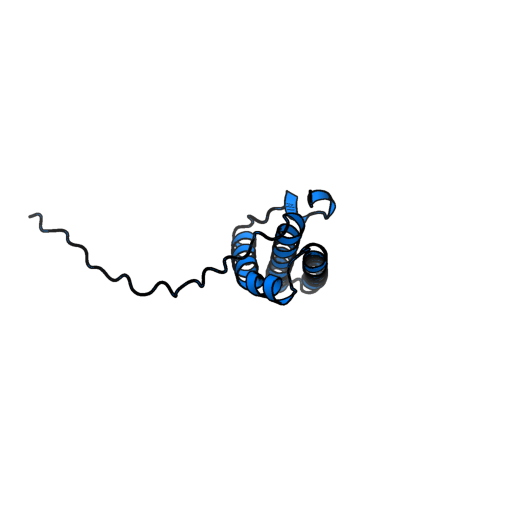7 ? -8.814 -8.567 3.626 1.00 87.44 97 ALA A N 1
ATOM 713 C CA . ALA A 1 97 ? -10.046 -9.246 4.032 1.00 87.44 97 ALA A CA 1
ATOM 714 C C . ALA A 1 97 ? -9.793 -10.705 4.446 1.00 87.44 97 ALA A C 1
ATOM 716 O O . ALA A 1 97 ? -10.326 -11.171 5.452 1.00 87.44 97 ALA A O 1
ATOM 717 N N . ALA A 1 98 ? -8.929 -11.409 3.714 1.00 87.50 98 ALA A N 1
ATOM 718 C CA . ALA A 1 98 ? -8.535 -12.777 4.026 1.00 87.50 98 ALA A CA 1
ATOM 719 C C . ALA A 1 98 ? -7.502 -12.879 5.165 1.00 87.50 98 ALA A C 1
ATOM 721 O O . ALA A 1 98 ? -7.143 -13.990 5.551 1.00 87.50 98 ALA A O 1
ATOM 722 N N . LYS A 1 99 ? -6.988 -11.753 5.687 1.00 82.25 99 LYS A N 1
ATOM 723 C CA . LYS A 1 99 ? -5.825 -11.697 6.596 1.00 82.25 99 LYS A CA 1
ATOM 724 C C . LYS A 1 99 ? -4.590 -12.422 6.029 1.00 82.25 99 LYS A C 1
ATOM 726 O O . LYS A 1 99 ? -3.761 -12.940 6.769 1.00 82.25 99 LYS A O 1
ATOM 731 N N . ARG A 1 100 ? -4.466 -12.442 4.699 1.00 75.56 100 ARG A N 1
ATOM 732 C CA . ARG A 1 100 ? -3.368 -13.029 3.913 1.00 75.56 100 ARG A CA 1
ATOM 733 C C . ARG A 1 100 ? -2.419 -11.955 3.390 1.00 75.56 100 ARG A C 1
ATOM 735 O O . ARG A 1 100 ? -1.791 -12.127 2.351 1.00 75.56 100 ARG A O 1
ATOM 742 N N . TYR A 1 101 ? -2.304 -10.839 4.104 1.00 68.88 101 TYR A N 1
ATOM 743 C CA . TYR A 1 101 ? -1.281 -9.856 3.791 1.00 68.88 101 TYR A CA 1
ATOM 744 C C . TYR A 1 101 ? 0.087 -10.488 4.036 1.00 68.88 101 TYR A C 1
ATOM 746 O O . TYR A 1 101 ? 0.310 -11.188 5.027 1.00 68.88 101 TYR A O 1
ATOM 754 N N . ARG A 1 102 ? 1.020 -10.250 3.120 1.00 62.44 102 ARG A N 1
ATOM 755 C CA . ARG A 1 102 ? 2.388 -10.748 3.228 1.00 62.44 102 ARG A CA 1
ATOM 756 C C . ARG A 1 102 ? 3.096 -10.023 4.396 1.00 62.44 102 ARG A C 1
ATOM 758 O O . ARG A 1 102 ? 3.818 -9.053 4.196 1.00 62.44 102 ARG A O 1
ATOM 765 N N . TYR A 1 103 ? 2.851 -10.434 5.647 1.00 47.72 103 TYR A N 1
ATOM 766 C CA . TYR A 1 103 ? 3.350 -9.763 6.866 1.00 47.72 103 TYR A CA 1
ATOM 767 C C . TYR A 1 103 ? 4.880 -9.654 6.882 1.00 47.72 103 TYR A C 1
ATOM 769 O O . TYR A 1 103 ? 5.432 -8.600 7.192 1.00 47.72 103 TYR A O 1
ATOM 777 N N . LYS A 1 104 ? 5.563 -10.718 6.439 1.00 54.69 104 LYS A N 1
ATOM 778 C CA . LYS A 1 104 ? 7.023 -10.735 6.269 1.00 54.69 104 LYS A CA 1
ATOM 779 C C . LYS A 1 104 ? 7.522 -9.845 5.123 1.00 54.69 104 LYS A C 1
ATOM 781 O O . LYS A 1 104 ? 8.711 -9.580 5.051 1.00 54.69 104 LYS A O 1
ATOM 786 N N . ASP A 1 105 ? 6.642 -9.342 4.262 1.00 61.59 105 ASP A N 1
ATOM 787 C CA . ASP A 1 105 ? 7.012 -8.547 3.091 1.00 61.59 105 ASP A CA 1
ATOM 788 C C . ASP A 1 105 ? 6.753 -7.047 3.276 1.00 61.59 105 ASP A C 1
ATOM 790 O O . ASP A 1 105 ? 7.546 -6.248 2.789 1.00 61.59 105 ASP A O 1
ATOM 794 N N . CYS A 1 106 ? 5.720 -6.648 4.023 1.00 69.75 106 CYS A N 1
ATOM 795 C CA . CYS A 1 106 ? 5.401 -5.227 4.218 1.00 69.75 106 CYS A CA 1
ATOM 796 C C . CYS A 1 106 ? 5.894 -4.642 5.549 1.00 69.75 106 CYS A C 1
ATOM 798 O O . CYS A 1 106 ? 5.994 -3.428 5.664 1.00 69.75 106 CYS A O 1
ATOM 800 N N . GLY A 1 107 ? 6.262 -5.477 6.532 1.00 61.12 107 GLY A N 1
ATOM 801 C CA . GLY A 1 107 ? 6.629 -5.030 7.884 1.00 61.12 107 GLY A CA 1
ATOM 802 C C . GLY A 1 107 ? 7.932 -4.224 8.012 1.00 61.12 107 GLY A C 1
ATOM 803 O O . GLY A 1 107 ? 8.161 -3.634 9.062 1.00 61.12 107 GLY A O 1
ATOM 804 N N . SER A 1 108 ? 8.790 -4.187 6.985 1.00 59.66 108 SER A N 1
ATOM 805 C CA . SER A 1 108 ? 10.001 -3.355 6.980 1.00 59.66 108 SER A CA 1
ATOM 806 C C . SER A 1 108 ? 10.551 -3.131 5.570 1.00 59.66 108 SER A C 1
ATOM 808 O O . SER A 1 108 ? 10.541 -4.037 4.735 1.00 59.66 108 SER A O 1
ATOM 810 N N . LYS A 1 109 ? 11.139 -1.948 5.335 1.00 57.03 109 LYS A N 1
ATOM 811 C CA . LYS A 1 109 ? 11.924 -1.641 4.126 1.00 57.03 109 LYS A CA 1
ATOM 812 C C . LYS A 1 109 ? 13.133 -2.576 3.961 1.00 57.03 109 LYS A C 1
ATOM 814 O O . LYS A 1 109 ? 13.562 -2.821 2.842 1.00 57.03 109 LYS A O 1
ATOM 819 N N . SER A 1 110 ? 13.661 -3.162 5.037 1.00 58.19 110 SER A N 1
ATOM 820 C CA . SER A 1 110 ? 14.736 -4.164 4.943 1.00 58.19 110 SER A CA 1
ATOM 821 C C . SER A 1 110 ? 14.308 -5.463 4.247 1.00 58.19 110 SER A C 1
ATOM 823 O O . SER A 1 110 ? 15.164 -6.209 3.784 1.00 58.19 110 SER A O 1
ATOM 825 N N . ASN A 1 111 ? 13.002 -5.701 4.087 1.00 55.97 111 ASN A N 1
ATOM 826 C CA . ASN A 1 111 ? 12.485 -6.856 3.356 1.00 55.97 111 ASN A CA 1
ATOM 827 C C . ASN A 1 111 ? 12.377 -6.591 1.849 1.00 55.97 111 ASN A C 1
ATOM 829 O O . ASN A 1 111 ? 11.888 -7.441 1.125 1.00 55.97 111 ASN A O 1
ATOM 833 N N . LEU A 1 112 ? 12.808 -5.435 1.342 1.00 55.25 112 LEU A N 1
ATOM 834 C CA . LEU A 1 112 ? 12.751 -5.086 -0.083 1.00 55.25 112 LEU A CA 1
ATOM 835 C C . LEU A 1 112 ? 13.749 -5.846 -0.979 1.00 55.25 112 LEU A C 1
ATOM 837 O O . LEU A 1 112 ? 13.846 -5.516 -2.156 1.00 55.25 112 LEU A O 1
ATOM 841 N N . ASN A 1 113 ? 14.509 -6.810 -0.460 1.00 51.22 113 ASN A N 1
ATOM 842 C CA . ASN A 1 113 ? 15.451 -7.621 -1.242 1.00 51.22 113 ASN A CA 1
ATOM 843 C C . ASN A 1 113 ? 14.784 -8.832 -1.895 1.00 51.22 113 ASN A C 1
ATOM 845 O O . ASN A 1 113 ? 13.929 -9.460 -1.233 1.00 51.22 113 ASN A O 1
#